Protein AF-A0A9D7XE86-F1 (afdb_monomer)

Secondary structure (DSSP, 8-state):
-----------------------PPP--EEEEEPSSSEEEETTEEEE-EEEEESSS-S---TTBSEEEE-SEEEEEEEEE-THHHHS-SSS--TT----EEEEEEEPTTEEEEEEEEE-TTSTT-EEEEEEEEEE--TT---

Solvent-accessible surfa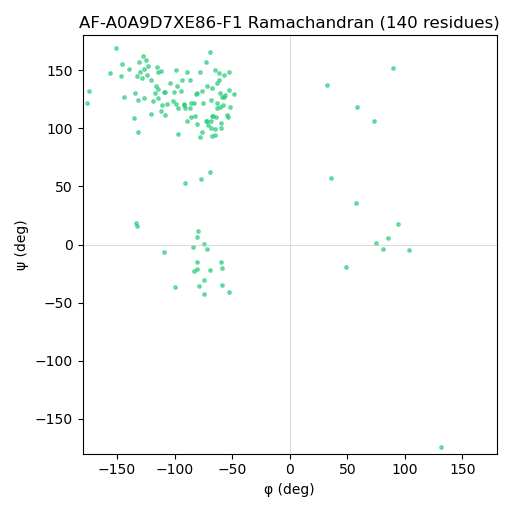ce area (backbone atoms only — not comparable to full-atom values): 8736 Å² total; per-residue (Å²): 133,90,84,84,88,81,88,85,81,83,78,80,80,79,79,77,80,70,78,77,76,75,75,72,78,70,55,40,21,36,42,25,35,46,80,58,79,65,40,81,54,98,94,39,61,29,21,29,31,28,35,32,42,76,80,71,82,46,94,40,54,83,64,37,52,59,42,76,43,68,56,43,81,46,70,40,26,33,32,50,66,46,53,68,75,72,22,75,86,81,64,58,61,89,80,68,65,62,69,41,77,38,79,42,82,41,54,56,34,26,31,36,30,29,26,28,31,67,38,92,88,37,94,87,41,65,45,76,41,78,77,45,76,43,76,51,66,86,82,74,78,127

pLDDT: mean 70.78, std 16.81, range [34.56, 94.56]

Mean predicted aligned error: 13.86 Å

Radius of gyration: 26.74 Å; Cα contacts (8 Å, |Δi|>4): 262; chains: 1; bounding box: 34×32×109 Å

Sequence (142 aa):
MKSASLLCLALCAVAVVQPAAASEPSQQAKVCSTLGKVHAQRDRQLYVVSLQSIDGKLSAHRGDSCITLSPGEHLIGMTSGTEAAAFPRRRQPQGALKEQVLKLQVEPRRTYTVAAQLDDRYEASWIPVVQRVELWDQDGAL

Foldseek 3Di:
DDDDDDDDDDDDDDPPPDPPPPPDDFQKEKEFEDPDQWDDDPHWTWGGKFKDDPPPPFPGDTRDRMGIGHAAKDKIWIFTPCQCVLPVPPPRPVPLRPIDIDIDGDGGQKYWHKTWTDDPVDRSDTHIDGPDIDGNDPPPDD

Nearest PDB structures (foldseek):
  1qwh-assembly1_A-2  TM=4.322E-01  e=1.430E+00  Homo sapiens
  1ijn-assembly1_B  TM=4.209E-01  e=1.430E+00  Homo sapiens
  3gs0-assembly1_B  TM=3.391E-01  e=8.140E-01  Homo sapiens
  4fxt-assembly9_I  TM=2.544E-01  e=2.952E-01  Bacteroides ovatus ATCC 8483
  8rkc-assembly1_D  TM=1.397E-01  e=8.683E+00  Pseudomonas phage JBD30

Structure (mmCIF, N/CA/C/O backbone):
data_AF-A0A9D7XE86-F1
#
_entry.id   AF-A0A9D7XE86-F1
#
loop_
_atom_site.group_PDB
_atom_site.id
_atom_site.type_symbol
_atom_site.label_atom_id
_atom_site.label_alt_id
_atom_site.label_comp_id
_atom_site.label_asym_id
_atom_site.label_entity_id
_atom_site.label_seq_id
_atom_site.pdbx_PDB_ins_code
_atom_site.Cartn_x
_atom_site.Cartn_y
_atom_site.Cartn_z
_atom_site.occupancy
_atom_site.B_iso_or_equiv
_atom_site.auth_seq_id
_atom_site.auth_comp_id
_atom_site.auth_asym_id
_atom_site.auth_atom_id
_atom_site.pdbx_PDB_model_num
ATOM 1 N N . MET A 1 1 ? 5.436 3.049 88.725 1.00 36.88 1 MET A N 1
ATOM 2 C CA . MET A 1 1 ? 5.812 2.006 87.738 1.00 36.88 1 MET A CA 1
ATOM 3 C C . MET A 1 1 ? 4.588 1.795 86.845 1.00 36.88 1 MET A C 1
ATOM 5 O O . MET A 1 1 ? 3.539 1.548 87.413 1.00 36.88 1 MET A O 1
ATOM 9 N N . LYS A 1 2 ? 4.598 2.315 85.599 1.00 39.91 2 LYS A N 1
ATOM 10 C CA . LYS A 1 2 ? 4.645 1.560 84.310 1.00 39.91 2 LYS A CA 1
ATOM 11 C C . LYS A 1 2 ? 3.441 0.591 84.179 1.00 39.91 2 LYS A C 1
ATOM 13 O O . LYS A 1 2 ? 3.307 -0.252 85.049 1.00 39.91 2 LYS A O 1
ATOM 18 N N . SER A 1 3 ? 2.505 0.664 83.222 1.00 41.75 3 SER A N 1
ATOM 19 C CA . SER A 1 3 ? 2.613 0.699 81.743 1.00 41.75 3 SER A CA 1
ATOM 20 C C . SER A 1 3 ? 1.196 0.941 81.150 1.00 41.75 3 SER A C 1
ATOM 22 O O . SER A 1 3 ? 0.233 0.443 81.716 1.00 41.75 3 SER A O 1
ATOM 24 N N . ALA A 1 4 ? 0.974 1.864 80.206 1.00 45.47 4 ALA A N 1
ATOM 25 C CA . ALA A 1 4 ? 1.023 1.733 78.734 1.00 45.47 4 ALA A CA 1
ATOM 26 C C . ALA A 1 4 ? -0.143 0.950 78.066 1.00 45.47 4 ALA A C 1
ATOM 28 O O . ALA A 1 4 ? -0.197 -0.270 78.133 1.00 45.47 4 ALA A O 1
ATOM 29 N N . SER A 1 5 ? -1.022 1.728 77.411 1.00 48.94 5 SER A N 1
ATOM 30 C CA . SER A 1 5 ? -1.660 1.585 76.083 1.00 48.94 5 SER A CA 1
ATOM 31 C C . SER A 1 5 ? -1.991 0.207 75.487 1.00 48.94 5 SER A C 1
ATOM 33 O O . SER A 1 5 ? -1.108 -0.626 75.340 1.00 48.94 5 SER A O 1
ATOM 35 N N . LEU A 1 6 ? -3.188 0.084 74.886 1.00 46.47 6 LEU A N 1
ATOM 36 C CA . LEU A 1 6 ? -3.348 0.118 73.415 1.00 46.47 6 LEU A CA 1
ATOM 37 C C . LEU A 1 6 ? -4.825 0.042 72.975 1.00 46.47 6 LEU A C 1
ATOM 39 O O . LEU A 1 6 ? -5.537 -0.918 73.257 1.00 46.47 6 LEU A O 1
ATOM 43 N N . LEU A 1 7 ? -5.246 1.076 72.237 1.00 50.47 7 LEU A N 1
ATOM 44 C CA . LEU A 1 7 ? -6.421 1.094 71.365 1.00 50.47 7 LEU A CA 1
ATOM 45 C C . LEU A 1 7 ? -6.275 0.028 70.264 1.00 50.47 7 LEU A C 1
ATOM 47 O O . LEU A 1 7 ? -5.282 0.036 69.540 1.00 50.47 7 LEU A O 1
ATOM 51 N N . CYS A 1 8 ? -7.300 -0.799 70.056 1.00 40.78 8 CYS A N 1
ATOM 52 C CA . CYS A 1 8 ? -7.493 -1.545 68.809 1.00 40.78 8 CYS A CA 1
ATOM 53 C C . CYS A 1 8 ? -8.479 -0.783 67.911 1.00 40.78 8 CYS A C 1
ATOM 55 O O . CYS A 1 8 ? -9.693 -0.904 68.053 1.00 40.78 8 CYS A O 1
ATOM 57 N N . LEU A 1 9 ? -7.941 0.021 66.992 1.00 48.22 9 LEU A N 1
ATOM 58 C CA . LEU A 1 9 ? -8.663 0.578 65.846 1.00 48.22 9 LEU A CA 1
ATOM 59 C C . LEU A 1 9 ? -8.736 -0.500 64.757 1.00 48.22 9 LEU A C 1
ATOM 61 O O . LEU A 1 9 ? -7.749 -0.772 64.076 1.00 48.22 9 LEU A O 1
ATOM 65 N N . ALA A 1 10 ? -9.901 -1.125 64.601 1.00 49.97 10 ALA A N 1
ATOM 66 C CA . ALA A 1 10 ? -10.179 -2.016 63.483 1.00 49.97 10 ALA A CA 1
ATOM 67 C C . ALA A 1 10 ? -10.449 -1.179 62.219 1.00 49.97 10 ALA A C 1
ATOM 69 O O . ALA A 1 10 ? -11.555 -0.681 62.011 1.00 49.97 10 ALA A O 1
ATOM 70 N N . LEU A 1 11 ? -9.422 -1.003 61.382 1.00 51.91 11 LEU A N 1
ATOM 71 C CA . LEU A 1 11 ? -9.573 -0.500 60.016 1.00 51.91 11 LEU A CA 1
ATOM 72 C C . LEU A 1 11 ? -10.315 -1.551 59.173 1.00 51.91 11 LEU A C 1
ATOM 74 O O . LEU A 1 11 ? -9.760 -2.599 58.845 1.00 51.91 11 LEU A O 1
ATOM 78 N N . CYS A 1 12 ? -11.555 -1.256 58.785 1.00 47.81 12 CYS A N 1
ATOM 79 C CA . CYS A 1 12 ? -12.228 -1.965 57.699 1.00 47.81 12 CYS A CA 1
ATOM 80 C C . CYS A 1 12 ? -11.591 -1.542 56.369 1.00 47.81 12 CYS A C 1
ATOM 82 O O . CYS A 1 12 ? -11.807 -0.428 55.892 1.00 47.81 12 CYS A O 1
ATOM 84 N N . ALA A 1 13 ? -10.791 -2.428 55.778 1.00 52.50 13 ALA A N 1
ATOM 85 C CA . ALA A 1 13 ? -10.290 -2.272 54.421 1.00 52.50 13 ALA A CA 1
ATOM 86 C C . ALA A 1 13 ? -11.458 -2.422 53.432 1.00 52.50 13 ALA A C 1
ATOM 88 O O . ALA A 1 13 ? -11.968 -3.520 53.213 1.00 52.50 13 ALA A O 1
ATOM 89 N N . VAL A 1 14 ? -11.896 -1.309 52.843 1.00 52.94 14 VAL A N 1
ATOM 90 C CA . VAL A 1 14 ? -12.811 -1.318 51.700 1.00 52.94 14 VAL A CA 1
ATOM 91 C C . VAL A 1 14 ? -12.017 -1.825 50.500 1.00 52.94 14 VAL A C 1
ATOM 93 O O . VAL A 1 14 ? -11.187 -1.109 49.941 1.00 52.94 14 VAL A O 1
ATOM 96 N N . ALA A 1 15 ? -12.238 -3.085 50.131 1.00 53.56 15 ALA A N 1
ATOM 97 C CA . ALA A 1 15 ? -11.748 -3.644 48.883 1.00 53.56 15 ALA A CA 1
ATOM 98 C C . ALA A 1 15 ? -12.437 -2.912 47.721 1.00 53.56 15 ALA A C 1
ATOM 100 O O . ALA A 1 15 ? -13.590 -3.183 47.388 1.00 53.56 15 ALA A O 1
ATOM 101 N N . VAL A 1 16 ? -11.740 -1.942 47.131 1.00 54.4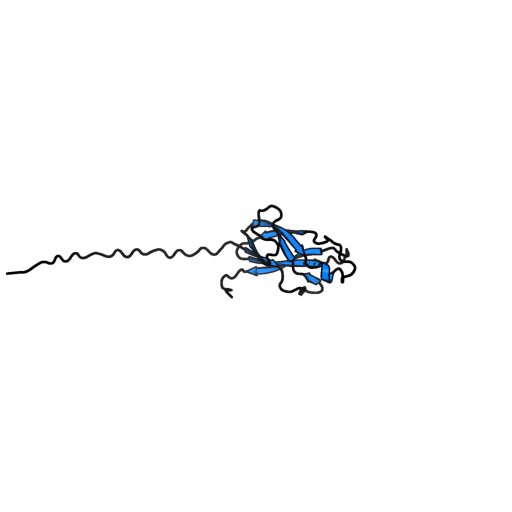4 16 VAL A N 1
ATOM 102 C CA . VAL A 1 16 ? -12.146 -1.307 45.877 1.00 54.44 16 VAL A CA 1
ATOM 103 C C . VAL A 1 16 ? -12.000 -2.359 44.784 1.00 54.44 16 VAL A C 1
ATOM 105 O O . VAL A 1 16 ? -10.897 -2.646 44.323 1.00 54.44 16 VAL A O 1
ATOM 108 N N . VAL A 1 17 ? -13.118 -2.967 44.391 1.00 55.31 17 VAL A N 1
ATOM 109 C CA . VAL A 1 17 ? -13.205 -3.780 43.178 1.00 55.31 17 VAL A CA 1
ATOM 110 C C . VAL A 1 17 ? -13.034 -2.818 42.005 1.00 55.31 17 VAL A C 1
ATOM 112 O O . VAL A 1 17 ? -13.984 -2.164 41.581 1.00 55.31 17 VAL A O 1
ATOM 115 N N . GLN A 1 18 ? -11.800 -2.661 41.528 1.00 59.38 18 GLN A N 1
ATOM 116 C CA . GLN A 1 18 ? -11.550 -1.997 40.255 1.00 59.38 18 GLN A CA 1
ATOM 117 C C . GLN A 1 18 ? -12.206 -2.850 39.163 1.00 59.38 18 GLN A C 1
ATOM 119 O O . GLN A 1 18 ? -11.866 -4.032 39.048 1.00 59.38 18 GLN A O 1
ATOM 124 N N . PRO A 1 19 ? -13.140 -2.309 38.362 1.00 52.19 19 PRO A N 1
ATOM 125 C CA . PRO A 1 19 ? -13.535 -2.990 37.146 1.00 52.19 19 PRO A CA 1
ATOM 126 C C . PRO A 1 19 ? -12.277 -3.090 36.286 1.00 52.19 19 PRO A C 1
ATOM 128 O O . PRO A 1 19 ? -11.663 -2.076 35.950 1.00 52.19 19 PRO A O 1
ATOM 131 N N . ALA A 1 20 ? -11.863 -4.321 35.988 1.00 52.25 20 ALA A N 1
ATOM 132 C CA . ALA A 1 20 ? -10.859 -4.572 34.974 1.00 52.25 20 ALA A CA 1
ATOM 133 C C . ALA A 1 20 ? -11.354 -3.880 33.702 1.00 52.25 20 ALA A C 1
ATOM 135 O O . ALA A 1 20 ? -12.380 -4.269 33.142 1.00 52.25 20 ALA A O 1
ATOM 136 N N . ALA A 1 21 ? -10.679 -2.801 33.311 1.00 49.19 21 ALA A N 1
ATOM 137 C CA . ALA A 1 21 ? -10.918 -2.149 32.042 1.00 49.19 21 ALA A CA 1
ATOM 138 C C . ALA A 1 21 ? -10.645 -3.203 30.969 1.00 49.19 21 ALA A C 1
ATOM 140 O O . ALA A 1 21 ? -9.492 -3.521 30.680 1.00 49.19 21 ALA A O 1
ATOM 141 N N . ALA A 1 22 ? -11.711 -3.806 30.447 1.00 51.94 22 ALA A N 1
ATOM 142 C CA . ALA A 1 22 ? -11.639 -4.594 29.238 1.00 51.94 22 ALA A CA 1
ATOM 143 C C . ALA A 1 22 ? -11.136 -3.627 28.168 1.00 51.94 22 ALA A C 1
ATOM 145 O O . ALA A 1 22 ? -11.858 -2.717 27.765 1.00 51.94 22 ALA A O 1
ATOM 146 N N . SER A 1 23 ? -9.863 -3.753 27.803 1.00 53.34 23 SER A N 1
ATOM 147 C CA . SER A 1 23 ? -9.270 -3.003 26.708 1.00 53.34 23 SER A CA 1
ATOM 148 C C . SER A 1 23 ? -10.132 -3.254 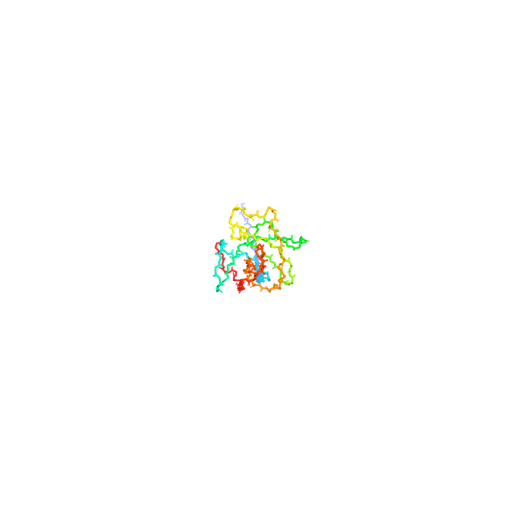25.482 1.00 53.34 23 SER A C 1
ATOM 150 O O . SER A 1 23 ? -10.213 -4.391 25.011 1.00 53.34 23 SER A O 1
ATOM 152 N N . GLU A 1 24 ? -10.831 -2.217 25.020 1.00 59.03 24 GLU A N 1
ATOM 153 C CA . GLU A 1 24 ? -11.631 -2.302 23.807 1.00 59.03 24 GLU A CA 1
ATOM 154 C C . GLU A 1 24 ? -10.739 -2.840 22.682 1.00 59.03 24 GLU A C 1
ATOM 156 O O . GLU A 1 24 ? -9.595 -2.388 22.539 1.00 59.03 24 GLU A O 1
ATOM 161 N N . PRO A 1 25 ? -11.211 -3.830 21.904 1.00 62.81 25 PRO A N 1
ATOM 162 C CA . PRO A 1 25 ? -10.418 -4.366 20.814 1.00 62.81 25 PRO A CA 1
ATOM 163 C C . PRO A 1 25 ? -10.066 -3.214 19.875 1.00 62.81 25 PRO A C 1
ATOM 165 O O . PRO A 1 25 ? -10.955 -2.473 19.447 1.00 62.81 25 PRO A O 1
ATOM 168 N N . SER A 1 26 ? -8.772 -3.052 19.577 1.00 67.12 26 SER A N 1
ATOM 169 C CA . SER A 1 26 ? -8.303 -1.960 18.723 1.00 67.12 26 SER A CA 1
ATOM 170 C C . SER A 1 26 ? -9.102 -1.962 17.424 1.00 67.12 26 SER A C 1
ATOM 172 O O . SER A 1 26 ? -9.072 -2.929 16.662 1.00 67.12 26 SER A O 1
ATOM 174 N N . GLN A 1 27 ? -9.829 -0.875 17.172 1.00 81.56 27 GLN A N 1
ATOM 175 C CA . GLN A 1 27 ? -10.584 -0.704 15.931 1.00 81.56 27 GLN A CA 1
ATOM 176 C C . GLN A 1 27 ? -9.674 -0.380 14.745 1.00 81.56 27 GLN A C 1
ATOM 178 O O . GLN A 1 27 ? -10.151 -0.187 13.634 1.00 81.56 27 GLN A O 1
ATOM 183 N N . GLN A 1 28 ? -8.367 -0.296 14.965 1.00 85.75 28 GLN A N 1
ATOM 184 C CA . GLN A 1 28 ? -7.411 0.035 13.928 1.00 85.75 28 GLN A CA 1
ATOM 185 C C . GLN A 1 28 ? -7.284 -1.098 12.901 1.00 85.75 28 GLN A C 1
ATOM 187 O O . GLN A 1 28 ? -7.691 -2.243 13.113 1.00 85.75 28 GLN A O 1
ATOM 192 N N . ALA A 1 29 ? -6.672 -0.757 11.779 1.00 87.25 29 ALA A N 1
ATOM 193 C CA . ALA A 1 29 ? -6.267 -1.678 10.738 1.00 87.25 29 ALA A CA 1
ATOM 194 C C . ALA A 1 29 ? -4.794 -1.468 10.405 1.00 87.25 29 ALA A C 1
ATOM 196 O O . ALA A 1 29 ? -4.221 -0.413 10.683 1.00 87.25 29 ALA A O 1
ATOM 197 N N . LYS A 1 30 ? -4.196 -2.457 9.752 1.00 90.06 30 LYS A N 1
ATOM 198 C CA . LYS A 1 30 ? -2.806 -2.423 9.312 1.00 90.06 30 LYS A CA 1
ATOM 199 C C . LYS A 1 30 ? -2.747 -2.482 7.793 1.00 90.06 30 LYS A C 1
ATOM 201 O O . LYS A 1 30 ? -3.435 -3.288 7.176 1.00 90.06 30 LYS A O 1
ATOM 206 N N . VAL A 1 31 ? -1.908 -1.662 7.179 1.00 88.69 31 VAL A N 1
ATOM 207 C CA . VAL A 1 31 ? -1.597 -1.744 5.748 1.00 88.69 31 VAL A CA 1
ATOM 208 C C . VAL A 1 31 ? -0.112 -2.016 5.617 1.00 88.69 31 VAL A C 1
ATOM 210 O O . VAL A 1 31 ? 0.691 -1.257 6.143 1.00 88.69 31 VAL A O 1
ATOM 213 N N . CYS A 1 32 ? 0.254 -3.096 4.939 1.00 89.75 32 CYS A N 1
ATOM 214 C CA . CYS A 1 32 ? 1.625 -3.561 4.788 1.00 89.75 32 CYS A CA 1
ATOM 215 C C . CYS A 1 32 ? 1.967 -3.792 3.325 1.00 89.75 32 CYS A C 1
ATOM 217 O O . CYS A 1 32 ? 1.156 -4.325 2.576 1.00 89.75 32 CYS A O 1
ATOM 219 N N . SER A 1 33 ? 3.196 -3.485 2.931 1.00 87.44 33 SER A N 1
ATOM 220 C CA . SER A 1 33 ? 3.752 -3.989 1.681 1.00 87.44 33 SER A CA 1
ATOM 221 C C . SER A 1 33 ? 3.903 -5.513 1.731 1.00 87.44 33 SER A C 1
ATOM 223 O O . SER A 1 33 ? 4.177 -6.089 2.785 1.00 87.44 33 SER A O 1
ATOM 225 N N . THR A 1 34 ? 3.794 -6.169 0.574 1.00 80.50 34 THR A N 1
ATOM 226 C CA . THR A 1 34 ? 4.183 -7.577 0.414 1.00 80.50 34 THR A CA 1
ATOM 227 C C . THR A 1 34 ? 5.613 -7.835 0.901 1.00 80.50 34 THR A C 1
ATOM 229 O O . THR A 1 34 ? 6.493 -6.973 0.793 1.00 80.50 34 THR A O 1
ATOM 232 N N . LEU A 1 35 ? 5.843 -9.046 1.419 1.00 69.38 35 LEU A N 1
ATOM 233 C CA . LEU A 1 35 ? 7.155 -9.529 1.840 1.00 69.38 35 LEU A CA 1
ATOM 234 C C . LEU A 1 35 ? 7.947 -10.035 0.623 1.00 69.38 35 LEU A C 1
ATOM 236 O O . LEU A 1 35 ? 7.465 -10.872 -0.140 1.00 69.38 35 LEU A O 1
ATOM 240 N N . GLY A 1 36 ? 9.190 -9.567 0.481 1.00 59.53 36 GLY A N 1
ATOM 241 C CA . GLY A 1 36 ? 10.134 -10.032 -0.543 1.00 59.53 36 GLY A CA 1
ATOM 242 C C . GLY A 1 36 ? 10.070 -9.266 -1.869 1.00 59.53 36 GLY A C 1
ATOM 243 O O . GLY A 1 36 ? 9.038 -8.727 -2.244 1.00 59.53 36 GLY A O 1
ATOM 244 N N . LYS A 1 37 ? 11.205 -9.211 -2.588 1.00 56.81 37 LYS A N 1
ATOM 245 C CA . LYS A 1 37 ? 11.401 -8.350 -3.775 1.00 56.81 37 LYS A CA 1
ATOM 246 C C . LYS A 1 37 ? 10.405 -8.608 -4.910 1.00 56.81 37 LYS A C 1
ATOM 248 O O . LYS A 1 37 ? 10.051 -7.658 -5.600 1.00 56.81 37 LYS A O 1
ATOM 253 N N . VAL A 1 38 ? 10.000 -9.865 -5.101 1.00 56.88 38 VAL A N 1
ATOM 254 C CA . VAL A 1 38 ? 9.012 -10.285 -6.101 1.00 56.88 38 VAL A CA 1
ATOM 255 C C . VAL A 1 38 ? 8.181 -11.426 -5.521 1.00 56.88 38 VAL A C 1
ATOM 257 O O . VAL A 1 38 ? 8.750 -12.423 -5.076 1.00 56.88 38 VAL A O 1
ATOM 260 N N . HIS A 1 39 ? 6.856 -11.301 -5.540 1.00 63.66 39 HIS A N 1
ATOM 261 C CA . HIS A 1 39 ? 5.928 -12.378 -5.205 1.00 63.66 39 HIS A CA 1
ATOM 262 C C . HIS A 1 39 ? 5.119 -12.756 -6.449 1.00 63.66 39 HIS A C 1
ATOM 264 O O . HIS A 1 39 ? 4.534 -11.889 -7.096 1.00 63.66 39 HIS A O 1
ATOM 270 N N . ALA A 1 40 ? 5.111 -14.038 -6.812 1.00 60.44 40 ALA A N 1
ATOM 271 C CA . ALA A 1 40 ? 4.350 -14.526 -7.957 1.00 60.44 40 ALA A CA 1
ATOM 272 C C . ALA A 1 40 ? 2.950 -14.950 -7.498 1.00 60.44 40 ALA A C 1
ATOM 274 O O . ALA A 1 40 ? 2.812 -15.883 -6.709 1.00 60.44 40 ALA 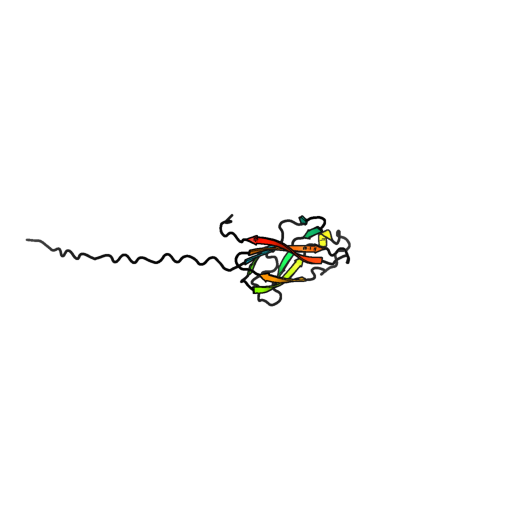A O 1
ATOM 275 N N . GLN A 1 41 ? 1.909 -14.291 -8.007 1.00 63.44 41 GLN A N 1
ATOM 276 C CA . GLN A 1 41 ? 0.519 -14.694 -7.789 1.00 63.44 41 GLN A CA 1
ATOM 277 C C . GLN A 1 41 ? -0.138 -14.977 -9.139 1.00 63.44 41 GLN A C 1
ATOM 279 O O . GLN A 1 41 ? -0.345 -14.043 -9.905 1.00 63.44 41 GLN A O 1
ATOM 284 N N . ARG A 1 42 ? -0.473 -16.251 -9.410 1.00 62.66 42 ARG A N 1
ATOM 285 C CA . ARG A 1 42 ? -1.242 -16.711 -10.592 1.00 62.66 42 ARG A CA 1
ATOM 286 C C . ARG A 1 42 ? -0.930 -15.913 -11.874 1.00 62.66 42 ARG A C 1
ATOM 288 O O . ARG A 1 42 ? -1.827 -15.301 -12.438 1.00 62.66 42 ARG A O 1
ATOM 295 N N . ASP A 1 43 ? 0.343 -15.882 -12.273 1.00 62.50 43 ASP A N 1
ATOM 296 C CA . ASP A 1 43 ? 0.859 -15.224 -13.494 1.00 62.50 43 ASP A CA 1
ATOM 297 C C . ASP A 1 43 ? 1.192 -13.725 -13.396 1.00 62.50 43 ASP A C 1
ATOM 299 O O . ASP A 1 43 ? 1.589 -13.117 -14.386 1.00 62.50 43 ASP A O 1
ATOM 303 N N . ARG A 1 44 ? 1.112 -13.115 -12.208 1.00 70.69 44 ARG A N 1
ATOM 304 C CA . ARG A 1 44 ? 1.483 -11.707 -11.988 1.00 70.69 44 ARG A CA 1
ATOM 305 C C . ARG A 1 44 ? 2.695 -11.588 -11.079 1.00 70.69 44 ARG A C 1
ATOM 307 O O . ARG A 1 44 ? 2.752 -12.219 -10.021 1.00 70.69 44 ARG A O 1
ATOM 314 N N . GLN A 1 45 ? 3.647 -10.747 -11.481 1.00 77.06 45 GLN A N 1
ATOM 315 C CA . GLN A 1 45 ? 4.769 -10.350 -10.635 1.00 77.06 45 GLN A CA 1
ATOM 316 C C . GLN A 1 45 ? 4.353 -9.155 -9.777 1.00 77.06 45 GLN A C 1
ATOM 318 O O . GLN A 1 45 ? 4.015 -8.088 -10.294 1.00 77.06 45 GLN A O 1
ATOM 323 N N . LEU A 1 46 ? 4.356 -9.361 -8.463 1.00 81.81 46 LEU A N 1
ATOM 324 C CA . LEU A 1 46 ? 4.068 -8.343 -7.463 1.00 81.81 46 LEU A CA 1
ATOM 325 C C . LEU A 1 46 ? 5.363 -7.884 -6.811 1.00 81.81 46 LEU A C 1
ATOM 327 O O . LEU A 1 46 ? 6.216 -8.705 -6.484 1.00 81.81 46 LEU A O 1
ATOM 331 N N . TYR A 1 47 ? 5.490 -6.588 -6.575 1.00 81.75 47 TYR A N 1
ATOM 332 C CA . TYR A 1 47 ? 6.704 -5.971 -6.061 1.00 81.75 47 TYR A CA 1
ATOM 333 C C . TYR A 1 47 ? 6.442 -5.198 -4.778 1.00 81.75 47 TYR A C 1
ATOM 335 O O . TYR A 1 47 ? 5.341 -4.693 -4.542 1.00 81.75 47 TYR A O 1
ATOM 343 N N . VAL A 1 48 ? 7.498 -5.084 -3.972 1.00 84.88 48 VAL A N 1
ATOM 344 C CA . VAL A 1 48 ? 7.511 -4.280 -2.747 1.00 84.88 48 VAL A CA 1
ATOM 345 C C . VAL A 1 48 ? 7.270 -2.814 -3.076 1.00 84.88 48 VAL A C 1
ATOM 347 O O . VAL A 1 48 ? 7.803 -2.266 -4.046 1.00 84.88 48 VAL A O 1
ATOM 350 N N . VAL A 1 49 ? 6.509 -2.181 -2.197 1.00 84.69 49 VAL A N 1
ATOM 351 C CA . VAL A 1 49 ? 6.169 -0.766 -2.230 1.00 84.69 49 VAL A CA 1
ATOM 352 C C . VAL A 1 49 ? 6.572 -0.123 -0.913 1.00 84.69 49 VAL A C 1
ATOM 354 O O . VAL A 1 49 ? 6.507 -0.741 0.146 1.00 84.69 49 VAL A O 1
ATOM 357 N N . SER A 1 50 ? 7.000 1.128 -0.974 1.00 85.75 50 SER A N 1
ATOM 358 C CA . SER A 1 50 ? 7.147 1.977 0.203 1.00 85.75 50 SER A CA 1
ATOM 359 C C . SER A 1 50 ? 5.917 2.856 0.328 1.00 85.75 50 SER A C 1
ATOM 361 O O . SER A 1 50 ? 5.449 3.413 -0.669 1.00 85.75 50 SER A O 1
ATOM 363 N N . LEU A 1 51 ? 5.411 2.975 1.551 1.00 86.44 51 LEU A N 1
ATOM 364 C CA . LEU A 1 51 ? 4.247 3.790 1.862 1.00 86.44 51 LEU A CA 1
ATOM 365 C C . LEU A 1 51 ? 4.688 5.234 2.127 1.00 86.44 51 LEU A C 1
ATOM 367 O O . LEU A 1 51 ? 5.756 5.476 2.694 1.00 86.44 51 LEU A O 1
ATOM 371 N N . GLN A 1 52 ? 3.891 6.193 1.664 1.00 81.94 52 GLN A N 1
ATOM 372 C CA . GLN A 1 52 ? 4.103 7.627 1.845 1.00 81.94 52 GLN A CA 1
ATOM 373 C C . GLN A 1 52 ? 2.767 8.325 2.129 1.00 81.94 52 GLN A C 1
ATOM 375 O O . GLN A 1 52 ? 1.696 7.880 1.709 1.00 81.94 52 GLN A O 1
ATOM 380 N N . SER A 1 53 ? 2.841 9.427 2.871 1.00 76.62 53 SER A N 1
ATOM 381 C CA . SER A 1 53 ? 1.699 10.299 3.146 1.00 76.62 53 SER A CA 1
ATOM 382 C C . SER A 1 53 ? 1.545 11.310 2.009 1.00 76.62 53 SER A C 1
ATOM 384 O O . SER A 1 53 ? 2.480 12.062 1.746 1.00 76.62 53 SER A O 1
ATOM 386 N N . ILE A 1 54 ? 0.385 11.339 1.345 1.00 69.25 54 ILE A N 1
ATOM 387 C CA . ILE A 1 54 ? 0.129 12.252 0.211 1.00 69.25 54 ILE A CA 1
ATOM 388 C C . ILE A 1 54 ? -0.201 13.669 0.701 1.00 69.25 54 ILE A C 1
ATOM 390 O O . ILE A 1 54 ? 0.169 14.658 0.076 1.00 69.25 54 ILE A O 1
ATOM 394 N N . ASP A 1 55 ? -0.907 13.782 1.825 1.00 67.62 55 ASP A N 1
ATOM 395 C CA . ASP A 1 55 ? -1.470 15.039 2.332 1.00 67.62 55 ASP A CA 1
ATOM 396 C C . ASP A 1 55 ? -1.194 15.265 3.827 1.00 67.62 55 ASP A C 1
ATOM 398 O O . ASP A 1 55 ? -1.840 16.090 4.474 1.00 67.62 55 ASP A O 1
ATOM 402 N N . GLY A 1 56 ? -0.248 14.513 4.394 1.00 65.00 56 GLY A N 1
ATOM 403 C CA . GLY A 1 56 ? 0.081 14.565 5.817 1.00 65.0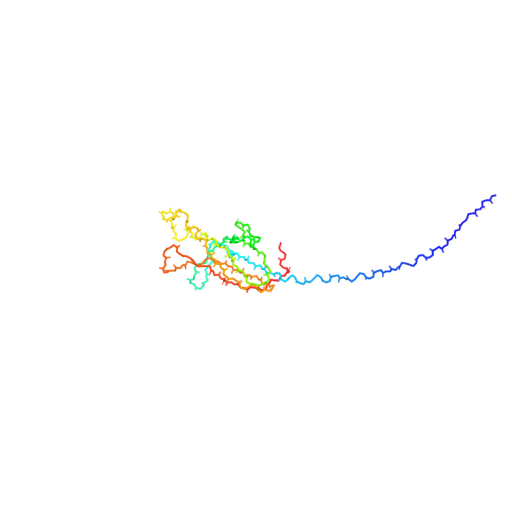0 56 GLY A CA 1
ATOM 404 C C . GLY A 1 56 ? -0.950 13.889 6.724 1.00 65.00 56 GLY A C 1
ATOM 405 O O . GLY A 1 56 ? -0.754 13.882 7.937 1.00 65.00 56 GLY A O 1
ATOM 406 N N . LYS A 1 57 ? -2.025 13.295 6.181 1.00 65.56 57 LYS A N 1
ATOM 407 C CA . LYS A 1 57 ? -3.059 12.621 6.988 1.00 65.56 57 LYS A CA 1
ATOM 408 C C . LYS A 1 57 ? -2.672 11.215 7.430 1.00 65.56 57 LYS A C 1
ATOM 410 O O . LYS A 1 57 ? -3.303 10.668 8.328 1.00 65.56 57 LYS A O 1
ATOM 415 N N . LEU A 1 58 ? -1.639 10.634 6.824 1.00 68.62 58 LEU A N 1
ATOM 416 C CA . LEU A 1 58 ? -1.081 9.353 7.247 1.00 68.62 58 LEU A CA 1
ATOM 417 C C . LEU A 1 58 ? 0.187 9.593 8.065 1.00 68.62 58 LEU A C 1
ATOM 419 O O . LEU A 1 58 ? 1.091 10.301 7.614 1.00 68.62 58 LEU A O 1
ATOM 423 N N . SER A 1 59 ? 0.290 8.944 9.226 1.00 64.62 59 SER A N 1
ATOM 424 C CA . SER A 1 59 ? 1.531 8.830 10.002 1.00 64.62 59 SER A CA 1
ATOM 425 C C . SER A 1 59 ? 2.460 7.786 9.364 1.00 64.62 59 SER A C 1
ATOM 427 O O . SER A 1 59 ? 2.797 6.779 9.982 1.00 64.62 59 SER A O 1
ATOM 429 N N . ALA A 1 60 ? 2.791 7.985 8.090 1.00 65.31 60 ALA A N 1
ATOM 430 C CA . ALA A 1 60 ? 3.655 7.114 7.307 1.00 65.31 60 ALA A CA 1
ATOM 431 C C . ALA A 1 60 ? 4.955 7.861 7.012 1.00 65.31 60 ALA A C 1
ATOM 433 O O . ALA A 1 60 ? 4.940 8.874 6.304 1.00 65.31 60 ALA A O 1
ATOM 434 N N . HIS A 1 61 ? 6.077 7.378 7.538 1.00 67.62 61 HIS A N 1
ATOM 435 C CA . HIS A 1 61 ? 7.384 7.846 7.102 1.00 67.62 61 HIS A CA 1
ATOM 436 C C . HIS A 1 61 ? 7.722 7.194 5.764 1.00 67.62 61 HIS A C 1
ATOM 438 O O . HIS A 1 61 ? 7.339 6.058 5.473 1.00 67.62 61 HIS A O 1
ATOM 444 N N . ARG A 1 62 ? 8.473 7.914 4.925 1.00 64.62 62 ARG A N 1
ATOM 445 C CA . ARG A 1 62 ? 8.955 7.353 3.664 1.00 64.62 62 ARG A CA 1
ATOM 446 C C . ARG A 1 62 ? 9.790 6.105 3.953 1.00 64.62 62 ARG A C 1
ATOM 448 O O . ARG A 1 62 ? 10.845 6.202 4.570 1.00 64.62 62 ARG A O 1
ATOM 455 N N . GLY A 1 63 ? 9.352 4.968 3.417 1.00 66.25 63 GLY A N 1
ATOM 456 C CA . GLY A 1 63 ? 10.057 3.692 3.559 1.00 66.25 63 GLY A CA 1
ATOM 457 C C . GLY A 1 63 ? 9.430 2.739 4.572 1.00 66.25 63 GLY A C 1
ATOM 458 O O . GLY A 1 63 ? 9.875 1.594 4.642 1.00 66.25 63 GLY A O 1
ATOM 459 N N . ASP A 1 64 ? 8.385 3.161 5.289 1.00 76.31 64 ASP A N 1
ATOM 460 C CA . ASP A 1 64 ? 7.637 2.271 6.172 1.00 76.31 64 ASP A CA 1
ATOM 461 C C . ASP A 1 64 ? 7.064 1.096 5.366 1.00 76.31 64 ASP A C 1
ATOM 463 O O . ASP A 1 64 ? 6.397 1.268 4.339 1.00 76.31 64 ASP A O 1
ATOM 467 N N . SER A 1 65 ? 7.351 -0.121 5.834 1.00 80.69 65 SER A N 1
ATOM 468 C CA . SER A 1 65 ? 6.837 -1.359 5.243 1.00 80.69 65 SER A CA 1
ATOM 469 C C . SER A 1 65 ? 5.411 -1.662 5.693 1.00 80.69 65 SER A C 1
ATOM 471 O O . SER A 1 65 ? 4.710 -2.400 5.005 1.00 80.69 65 SER A O 1
ATOM 473 N N . CYS A 1 66 ? 4.975 -1.089 6.818 1.00 87.75 66 CYS A N 1
ATOM 474 C CA . CYS A 1 66 ? 3.620 -1.183 7.337 1.00 87.75 66 CYS A CA 1
ATOM 475 C C . CYS A 1 66 ? 3.219 0.105 8.063 1.00 87.75 66 CYS A C 1
ATOM 477 O O . CYS A 1 66 ? 4.033 0.688 8.771 1.00 87.75 66 CYS A O 1
ATOM 479 N N . ILE A 1 67 ? 1.946 0.480 7.964 1.00 88.19 67 ILE A N 1
ATOM 480 C CA . ILE A 1 67 ? 1.333 1.593 8.697 1.00 88.19 67 ILE A CA 1
ATOM 481 C C . ILE A 1 67 ? 0.035 1.139 9.358 1.00 88.19 67 ILE A C 1
ATOM 483 O O . ILE A 1 67 ? -0.603 0.182 8.911 1.00 88.19 67 ILE A O 1
ATOM 487 N N . THR A 1 68 ? -0.369 1.849 10.405 1.00 89.50 68 THR A N 1
ATOM 488 C CA . THR A 1 68 ? -1.630 1.613 11.111 1.00 89.50 68 THR A CA 1
ATOM 489 C C . THR A 1 68 ? -2.596 2.747 10.809 1.00 89.50 68 THR A C 1
ATOM 491 O O . THR A 1 68 ? -2.221 3.911 10.919 1.00 89.50 68 THR A O 1
ATOM 494 N N . LEU A 1 69 ? -3.830 2.412 10.436 1.00 87.50 69 LEU A N 1
ATOM 495 C CA . LEU A 1 69 ? -4.864 3.366 10.034 1.00 87.50 69 LEU A CA 1
ATOM 496 C C . LEU A 1 69 ? -6.146 3.160 10.840 1.00 87.50 69 LEU A C 1
ATOM 498 O O . LEU A 1 69 ? -6.458 2.048 11.272 1.00 87.50 69 LEU A O 1
ATOM 502 N N . SER A 1 70 ? -6.908 4.237 11.024 1.00 89.31 70 SER A N 1
ATOM 503 C CA . SER A 1 70 ? -8.285 4.150 11.512 1.00 89.31 70 SER A CA 1
ATOM 504 C C . SER A 1 70 ? -9.214 3.601 10.420 1.00 89.31 70 SER A C 1
ATOM 506 O O . SER A 1 70 ? -8.910 3.748 9.233 1.00 89.31 70 SER A O 1
ATOM 508 N N . PRO A 1 71 ? -10.369 3.014 10.776 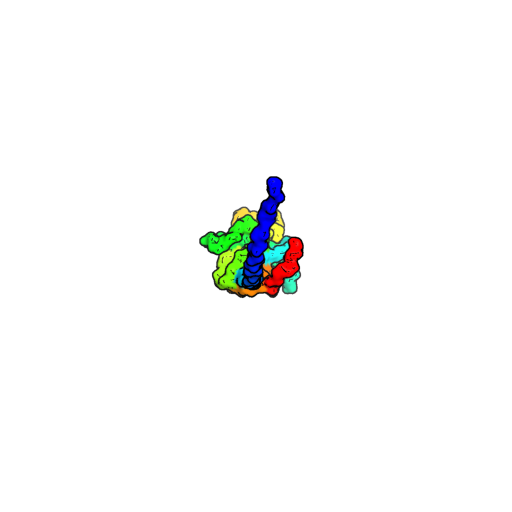1.00 90.44 71 PRO A N 1
ATOM 509 C CA . PRO A 1 71 ? -11.393 2.661 9.797 1.00 90.44 71 PRO A CA 1
ATOM 510 C C . PRO A 1 71 ? -11.854 3.877 8.987 1.00 90.44 71 PRO A C 1
ATOM 512 O O . PRO A 1 71 ? -11.927 4.985 9.522 1.00 90.44 71 PRO A O 1
ATOM 515 N N . GLY A 1 72 ? -12.185 3.666 7.713 1.00 90.75 72 GLY A N 1
ATOM 516 C CA . GLY A 1 72 ? -12.646 4.719 6.804 1.00 90.75 72 GLY A CA 1
ATOM 517 C C . GLY A 1 72 ? -11.933 4.727 5.453 1.00 90.75 72 GLY A C 1
ATOM 518 O O . GLY A 1 72 ? -11.147 3.835 5.142 1.00 90.75 72 GLY A O 1
ATOM 519 N N . GLU A 1 73 ? -12.226 5.739 4.641 1.00 92.19 73 GLU A N 1
ATOM 520 C CA . GLU A 1 73 ? -11.576 5.945 3.345 1.00 92.19 73 GLU A CA 1
ATOM 521 C C . GLU A 1 73 ? -10.216 6.625 3.512 1.00 92.19 73 GLU A C 1
ATOM 523 O O . GLU A 1 73 ? -10.108 7.676 4.146 1.00 92.19 73 GLU A O 1
ATOM 528 N N . HIS A 1 74 ? -9.186 6.058 2.882 1.00 88.88 74 HIS A N 1
ATOM 529 C CA . HIS A 1 74 ? -7.832 6.609 2.878 1.00 88.88 74 HIS A CA 1
ATOM 530 C C . HIS A 1 74 ? -7.255 6.689 1.468 1.00 88.88 74 HIS A C 1
ATOM 532 O O . HIS A 1 74 ? -7.528 5.848 0.607 1.00 88.88 74 HIS A O 1
ATOM 538 N N . LEU A 1 75 ? -6.408 7.697 1.256 1.00 90.25 75 LEU A N 1
ATOM 539 C CA . LEU A 1 75 ? -5.566 7.843 0.073 1.00 90.25 75 LEU A CA 1
ATOM 540 C C . LEU A 1 75 ? -4.122 7.560 0.479 1.00 90.25 75 LEU A C 1
ATOM 542 O O . LEU A 1 75 ? -3.528 8.331 1.227 1.00 90.25 75 LEU A O 1
ATOM 546 N N . ILE A 1 76 ? -3.569 6.451 0.001 1.00 88.62 76 ILE A N 1
ATOM 547 C CA . ILE A 1 76 ? -2.243 5.975 0.392 1.00 88.62 76 ILE A CA 1
ATOM 548 C C . ILE A 1 76 ? -1.274 6.211 -0.760 1.00 88.62 76 ILE A C 1
ATOM 550 O O . ILE A 1 76 ? -1.481 5.696 -1.861 1.00 88.62 76 ILE A O 1
ATOM 554 N N . GLY A 1 77 ? -0.221 6.986 -0.501 1.00 87.81 77 GLY A N 1
ATOM 555 C CA . GLY A 1 77 ? 0.874 7.202 -1.440 1.00 87.81 77 GLY A CA 1
ATOM 556 C C . GLY A 1 77 ? 1.783 5.990 -1.459 1.00 87.81 77 GLY A C 1
ATOM 557 O O . GLY A 1 77 ? 2.148 5.449 -0.413 1.00 87.81 77 GLY A O 1
ATOM 558 N N . MET A 1 78 ? 2.125 5.521 -2.651 1.00 86.06 78 MET A N 1
ATOM 559 C CA . MET A 1 78 ? 2.915 4.314 -2.833 1.00 86.06 78 MET A CA 1
ATOM 560 C C . MET A 1 78 ? 4.007 4.561 -3.861 1.00 86.06 78 MET A C 1
ATOM 562 O O . MET A 1 78 ? 3.747 5.014 -4.973 1.00 86.06 78 MET A O 1
ATOM 566 N N . THR A 1 79 ? 5.238 4.205 -3.513 1.00 83.19 79 THR A N 1
ATOM 567 C CA . THR A 1 79 ? 6.363 4.192 -4.452 1.00 83.19 79 THR A CA 1
ATOM 568 C C . THR A 1 79 ? 6.886 2.779 -4.594 1.00 83.19 79 THR A C 1
ATOM 570 O O . THR A 1 79 ? 7.141 2.110 -3.596 1.00 83.19 79 THR A O 1
ATOM 573 N N . SER A 1 80 ? 7.055 2.319 -5.826 1.00 78.12 80 SER A N 1
ATOM 574 C CA . SER A 1 80 ? 7.465 0.950 -6.108 1.00 78.12 80 SER A CA 1
ATOM 575 C C . SER A 1 80 ? 8.978 0.816 -6.273 1.00 78.12 80 SER A C 1
ATOM 577 O O . SER A 1 80 ? 9.612 1.641 -6.924 1.00 78.12 80 SER A O 1
ATOM 579 N N . GLY A 1 81 ? 9.547 -0.282 -5.767 1.00 69.31 81 GLY A N 1
ATOM 580 C CA . GLY A 1 81 ? 10.915 -0.710 -6.087 1.00 69.31 81 GLY A CA 1
ATOM 581 C C . GLY A 1 81 ? 11.049 -1.435 -7.437 1.00 69.31 81 GLY A C 1
ATOM 582 O O . GLY A 1 81 ? 12.088 -2.046 -7.696 1.00 69.31 81 GLY A O 1
ATOM 583 N N . THR A 1 82 ? 10.013 -1.414 -8.287 1.00 64.00 82 THR A N 1
ATOM 584 C CA . THR A 1 82 ? 9.933 -2.135 -9.577 1.00 64.00 82 THR A CA 1
ATOM 585 C C . THR A 1 82 ? 11.021 -1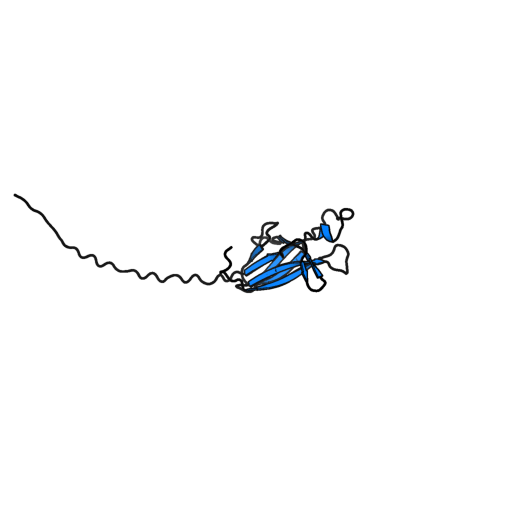.767 -10.570 1.00 64.00 82 THR A C 1
ATOM 587 O O . THR A 1 82 ? 11.267 -2.546 -11.486 1.00 64.00 82 THR A O 1
ATOM 590 N N . GLU A 1 83 ? 11.677 -0.615 -10.425 1.00 61.56 83 GLU A N 1
ATOM 591 C CA . GLU A 1 83 ? 12.639 -0.105 -11.406 1.00 61.56 83 GLU A CA 1
ATOM 592 C C . GLU A 1 83 ? 13.726 -1.129 -11.770 1.00 61.56 83 GLU A C 1
ATOM 594 O O . GLU A 1 83 ? 14.039 -1.302 -12.945 1.00 61.56 83 GLU A O 1
ATOM 599 N N . ALA A 1 84 ? 14.245 -1.875 -10.789 1.00 58.41 84 ALA A N 1
ATOM 600 C CA . ALA A 1 84 ? 15.279 -2.884 -11.026 1.00 58.41 84 ALA A CA 1
ATOM 601 C C . ALA A 1 84 ? 14.784 -4.112 -11.812 1.00 58.41 84 ALA A C 1
ATOM 603 O O . ALA A 1 84 ? 15.597 -4.827 -12.399 1.00 58.41 84 ALA A O 1
ATOM 604 N N . ALA A 1 85 ? 13.475 -4.370 -11.805 1.00 58.28 85 ALA A N 1
ATOM 605 C CA . ALA A 1 85 ? 12.856 -5.502 -12.485 1.00 58.28 85 ALA A CA 1
ATOM 606 C C . ALA A 1 85 ? 12.229 -5.117 -13.832 1.00 58.28 85 ALA A C 1
ATOM 608 O O . ALA A 1 85 ? 12.345 -5.876 -14.788 1.00 58.28 85 ALA A O 1
ATOM 609 N N . ALA A 1 86 ? 11.632 -3.925 -13.927 1.00 56.25 86 ALA A N 1
ATOM 610 C CA . ALA A 1 86 ? 11.084 -3.373 -15.164 1.00 56.25 86 ALA A CA 1
ATOM 611 C C . ALA A 1 86 ? 12.182 -2.884 -16.124 1.00 56.25 86 ALA A C 1
ATOM 613 O O . ALA A 1 86 ? 12.016 -2.942 -17.339 1.00 56.25 86 ALA A O 1
ATOM 614 N N . PHE A 1 87 ? 13.323 -2.428 -15.590 1.00 53.84 87 PHE A N 1
ATOM 615 C CA . PHE A 1 87 ? 14.440 -1.914 -16.377 1.00 53.84 87 PHE A CA 1
ATOM 616 C C . PHE A 1 87 ? 15.771 -2.526 -15.928 1.00 53.84 87 PHE A C 1
ATOM 618 O O . PHE A 1 87 ? 16.408 -2.024 -14.998 1.00 53.84 87 PHE A O 1
ATOM 625 N N . PRO A 1 88 ? 16.271 -3.575 -16.603 1.00 56.44 88 PRO A N 1
ATOM 626 C CA . PRO A 1 88 ? 17.562 -4.166 -16.266 1.00 56.44 88 PRO A CA 1
ATOM 627 C C . PRO A 1 88 ? 18.711 -3.173 -16.526 1.00 56.44 88 PRO A C 1
ATOM 629 O O . PRO A 1 88 ? 19.205 -3.065 -17.644 1.00 56.44 88 PRO A O 1
ATOM 632 N N . ARG A 1 89 ? 19.116 -2.438 -15.476 1.00 53.88 89 ARG A N 1
ATOM 633 C CA . ARG A 1 89 ? 20.318 -1.591 -15.246 1.00 53.88 89 ARG A CA 1
ATOM 634 C C . ARG A 1 89 ? 20.752 -0.552 -16.301 1.00 53.88 89 ARG A C 1
ATOM 636 O O . ARG A 1 89 ? 21.493 0.353 -15.945 1.00 53.88 89 ARG A O 1
ATOM 643 N N . ARG A 1 90 ? 20.337 -0.634 -17.569 1.00 52.97 90 ARG A N 1
ATOM 644 C CA . ARG A 1 90 ? 20.770 0.256 -18.669 1.00 52.97 90 ARG A CA 1
ATOM 645 C C . ARG A 1 90 ? 19.691 1.226 -19.155 1.00 52.97 90 ARG A C 1
ATOM 647 O O . ARG A 1 90 ? 19.985 2.069 -19.992 1.00 52.97 90 ARG A O 1
ATOM 654 N N . ARG A 1 91 ? 18.455 1.101 -18.661 1.00 54.31 91 ARG A N 1
ATOM 655 C CA . ARG A 1 91 ? 17.301 1.930 -19.062 1.00 54.31 91 ARG A CA 1
ATOM 656 C C . ARG A 1 91 ? 16.488 2.447 -17.878 1.00 54.31 91 ARG A C 1
ATOM 658 O O . ARG A 1 91 ? 15.335 2.805 -18.060 1.00 54.31 91 ARG A O 1
ATOM 665 N N . GLN A 1 92 ? 17.057 2.446 -16.673 1.00 55.06 92 GLN A N 1
ATOM 666 C CA . GLN A 1 92 ? 16.363 2.954 -15.493 1.00 55.06 92 GLN A CA 1
ATOM 667 C C . GLN A 1 92 ? 16.168 4.467 -15.677 1.00 55.06 92 GLN A C 1
ATOM 669 O O . GLN A 1 92 ? 17.167 5.194 -15.704 1.00 55.06 92 GLN A O 1
ATOM 674 N N . PRO A 1 93 ? 14.935 4.960 -15.880 1.00 49.00 93 PRO A N 1
ATOM 675 C CA . PRO A 1 93 ? 14.722 6.385 -16.034 1.00 49.00 93 PRO A CA 1
ATOM 676 C C . PRO A 1 93 ? 15.020 7.031 -14.680 1.00 49.00 93 PRO A C 1
ATOM 678 O O . PRO A 1 93 ? 14.465 6.633 -13.657 1.00 49.00 93 PRO A O 1
ATOM 681 N N . GLN A 1 94 ? 15.937 7.998 -14.653 1.00 49.59 94 GLN A N 1
ATOM 682 C CA . GLN A 1 94 ? 16.243 8.731 -13.429 1.00 49.59 94 GLN A CA 1
ATOM 683 C C . GLN A 1 94 ? 14.981 9.495 -12.996 1.00 49.59 94 GLN A C 1
ATOM 685 O O . GLN A 1 94 ? 14.479 10.329 -13.746 1.00 49.59 94 GLN A O 1
ATOM 690 N N . GLY A 1 95 ? 14.442 9.174 -11.814 1.00 49.97 95 GLY A N 1
ATOM 691 C CA . GLY A 1 95 ? 13.212 9.781 -11.285 1.00 49.97 95 GLY A CA 1
ATOM 692 C C . GLY A 1 95 ? 11.911 9.017 -11.575 1.00 49.97 95 GLY A C 1
ATOM 693 O O . GLY A 1 95 ? 10.837 9.601 -11.452 1.00 49.97 95 GLY A O 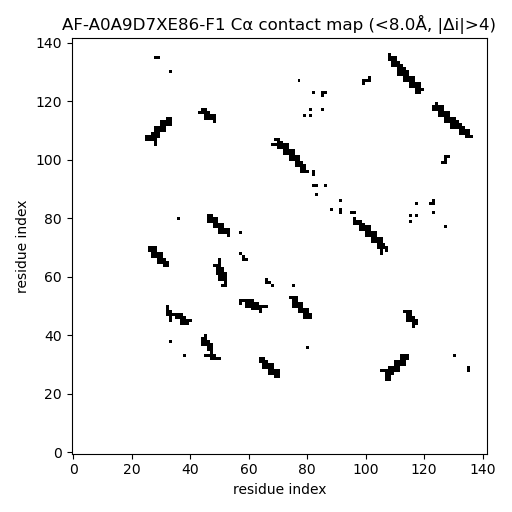1
ATOM 694 N N . ALA A 1 96 ? 11.975 7.733 -11.952 1.00 51.19 96 ALA A N 1
ATOM 695 C CA . ALA A 1 96 ? 10.807 6.914 -12.307 1.00 51.19 96 ALA A CA 1
ATOM 696 C C . ALA A 1 96 ? 10.010 6.333 -11.126 1.00 51.19 96 ALA A C 1
ATOM 698 O O . ALA A 1 96 ? 9.038 5.607 -11.356 1.00 51.19 96 ALA A O 1
ATOM 699 N N . LEU A 1 97 ? 10.335 6.707 -9.885 1.00 59.09 97 LEU A N 1
ATOM 700 C CA . LEU A 1 97 ? 9.491 6.480 -8.712 1.00 59.09 97 LEU A CA 1
ATOM 701 C C . LEU A 1 97 ? 8.243 7.370 -8.802 1.00 59.09 97 LEU A C 1
ATOM 703 O O . LEU A 1 97 ? 8.039 8.266 -7.987 1.00 59.09 97 LEU A O 1
ATOM 707 N N . LYS A 1 98 ? 7.412 7.157 -9.828 1.00 69.50 98 LYS A N 1
ATOM 708 C CA . LYS A 1 98 ? 6.099 7.777 -9.919 1.00 69.50 98 LYS A CA 1
ATOM 709 C C . LYS A 1 98 ? 5.292 7.243 -8.754 1.00 69.50 98 LYS A C 1
ATOM 711 O O . LYS A 1 98 ? 4.970 6.055 -8.706 1.00 69.50 98 LYS A O 1
ATOM 716 N N . GLU A 1 99 ? 5.038 8.130 -7.808 1.00 79.69 99 GLU A N 1
ATOM 717 C CA . GLU A 1 99 ? 4.098 7.883 -6.737 1.00 79.69 99 GLU A CA 1
ATOM 718 C C . GLU A 1 99 ? 2.740 7.535 -7.351 1.00 79.69 99 GLU A C 1
ATOM 720 O O . GLU A 1 99 ? 2.250 8.228 -8.245 1.00 79.69 99 GLU A O 1
ATOM 725 N N . GLN A 1 100 ? 2.164 6.427 -6.900 1.00 85.88 100 GLN A N 1
ATOM 726 C CA . GLN A 1 100 ? 0.805 6.031 -7.235 1.00 85.88 100 GLN A CA 1
ATOM 727 C C . GLN A 1 100 ? -0.059 6.121 -5.993 1.00 85.88 100 GLN A C 1
ATOM 729 O O . GLN A 1 100 ? 0.403 5.894 -4.875 1.00 85.88 100 GLN A O 1
ATOM 734 N N . VAL A 1 101 ? -1.334 6.420 -6.209 1.00 89.19 101 VAL A N 1
ATOM 735 C CA . VAL A 1 101 ? -2.311 6.547 -5.133 1.00 89.19 101 VAL A CA 1
ATOM 736 C C . VAL A 1 101 ? -3.158 5.287 -5.070 1.00 89.19 101 VAL A C 1
ATOM 738 O O . VAL A 1 101 ? -3.829 4.937 -6.041 1.00 89.19 101 VAL A O 1
ATOM 741 N N . LEU A 1 102 ? -3.183 4.640 -3.908 1.00 91.12 102 LEU A N 1
ATOM 742 C CA . LEU A 1 102 ? -4.160 3.609 -3.589 1.00 91.12 102 LEU A CA 1
ATOM 743 C C . LEU A 1 102 ? -5.298 4.222 -2.778 1.00 91.12 102 LEU A C 1
ATOM 745 O O . LEU A 1 102 ? -5.096 4.687 -1.657 1.00 91.12 102 LEU A O 1
ATOM 749 N N . LYS A 1 103 ? -6.507 4.188 -3.338 1.00 93.12 103 LYS A N 1
ATOM 750 C CA . LYS A 1 103 ? -7.730 4.467 -2.583 1.00 93.12 103 LYS A CA 1
ATOM 751 C C . LYS A 1 103 ? -8.144 3.194 -1.862 1.00 93.12 103 LYS A C 1
ATOM 753 O O . LYS A 1 103 ? -8.358 2.177 -2.521 1.00 93.12 103 LYS A O 1
ATOM 758 N N . LEU A 1 104 ? -8.247 3.241 -0.540 1.00 92.06 104 LEU A N 1
ATOM 759 C CA . LEU A 1 104 ? -8.566 2.069 0.266 1.00 92.06 104 LEU A CA 1
ATOM 760 C C . LEU A 1 104 ? -9.669 2.385 1.273 1.00 92.06 104 LEU A C 1
ATOM 762 O O . LEU A 1 104 ? -9.519 3.288 2.092 1.00 92.06 104 LEU A O 1
ATOM 766 N N . GLN A 1 105 ? -10.747 1.602 1.233 1.00 94.56 105 GLN A N 1
ATOM 767 C CA . GLN A 1 105 ? -11.719 1.536 2.319 1.00 94.56 105 GLN A CA 1
ATOM 768 C C . GLN A 1 105 ? -11.186 0.572 3.378 1.00 94.56 105 GLN A C 1
ATOM 770 O O . GLN A 1 105 ? -11.100 -0.637 3.152 1.00 94.56 105 GLN A O 1
ATOM 775 N N . VAL A 1 106 ? -10.809 1.122 4.523 1.00 91.69 106 VAL A N 1
ATOM 776 C CA . VAL A 1 106 ? -10.231 0.388 5.640 1.00 91.69 106 VAL A CA 1
ATOM 777 C C . VAL A 1 106 ? -11.339 -0.049 6.593 1.00 91.69 106 VAL A C 1
ATOM 779 O O . VAL A 1 106 ? -12.063 0.774 7.157 1.00 91.69 106 VAL A O 1
ATOM 782 N N . GLU A 1 107 ? -11.461 -1.357 6.780 1.00 92.81 107 GLU A N 1
ATOM 783 C CA . GLU A 1 107 ? -12.313 -1.982 7.788 1.00 92.81 107 GLU A CA 1
ATOM 784 C C . GLU A 1 107 ? -11.543 -2.169 9.103 1.00 92.81 107 GLU A C 1
ATOM 786 O O . GLU A 1 107 ? -10.333 -2.424 9.080 1.00 92.81 107 GLU A O 1
ATOM 791 N N . PRO A 1 108 ? -12.227 -2.098 10.258 1.00 91.69 108 PRO A N 1
ATOM 792 C CA . PRO A 1 108 ? -11.593 -2.358 11.542 1.00 91.69 108 PRO A CA 1
ATOM 793 C C . PRO A 1 108 ? -11.049 -3.787 11.612 1.00 91.69 108 PRO A C 1
ATOM 795 O O . PRO A 1 108 ? -11.644 -4.722 11.073 1.00 91.69 108 PRO A O 1
ATOM 798 N N . ARG A 1 109 ? -9.938 -3.965 12.337 1.00 90.00 109 ARG A N 1
ATOM 799 C CA . ARG A 1 109 ? -9.317 -5.275 12.596 1.00 90.00 109 ARG A CA 1
ATOM 800 C C . ARG A 1 109 ? -8.952 -6.040 11.322 1.00 90.00 109 ARG A C 1
ATOM 802 O O . ARG A 1 109 ? -9.050 -7.267 11.276 1.00 90.00 109 ARG A O 1
ATOM 809 N N . ARG A 1 110 ? -8.516 -5.329 10.282 1.00 92.19 110 ARG A N 1
ATOM 810 C CA . ARG A 1 110 ? -7.986 -5.930 9.053 1.00 92.19 110 ARG A CA 1
ATOM 811 C C . ARG A 1 110 ? -6.511 -5.626 8.863 1.00 92.19 110 ARG A C 1
ATOM 813 O O . ARG A 1 110 ? -6.041 -4.546 9.210 1.00 92.19 110 ARG A O 1
ATOM 820 N N . THR A 1 111 ? -5.811 -6.566 8.245 1.00 92.06 111 THR A N 1
ATOM 821 C CA . THR A 1 111 ? -4.484 -6.357 7.671 1.00 92.06 111 THR A CA 1
ATOM 822 C C . THR A 1 111 ? -4.587 -6.427 6.155 1.00 92.06 111 THR A C 1
ATOM 824 O O . THR A 1 111 ? -4.969 -7.455 5.600 1.00 92.06 111 THR A O 1
ATOM 827 N N . TYR A 1 112 ? -4.225 -5.344 5.479 1.00 92.50 112 TYR A N 1
ATOM 828 C CA . TYR A 1 112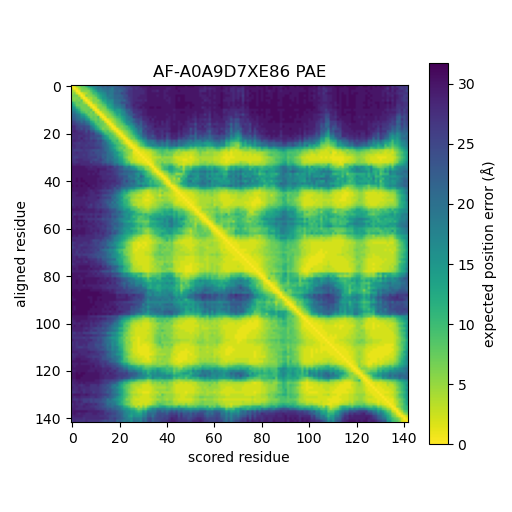 ? -4.160 -5.250 4.027 1.00 92.50 112 TYR A CA 1
ATOM 829 C C . TYR A 1 112 ? -2.714 -5.445 3.583 1.00 92.50 112 TYR A C 1
ATOM 831 O O . TYR A 1 112 ? -1.838 -4.677 3.968 1.00 92.50 112 TYR A O 1
ATOM 839 N N . THR A 1 113 ? -2.455 -6.457 2.759 1.00 92.44 113 THR A N 1
ATOM 840 C CA . THR A 1 113 ? -1.178 -6.595 2.051 1.00 92.44 113 THR A CA 1
ATOM 841 C C . THR A 1 113 ? -1.304 -5.915 0.693 1.00 92.44 113 THR A C 1
ATOM 843 O O . THR A 1 113 ? -2.158 -6.300 -0.107 1.00 92.44 113 THR A O 1
ATOM 846 N N . VAL A 1 114 ? -0.464 -4.922 0.427 1.00 91.38 114 VAL A N 1
ATOM 847 C CA . VAL A 1 114 ? -0.439 -4.149 -0.815 1.00 91.38 114 VAL A CA 1
ATOM 848 C C . VAL A 1 114 ? 0.862 -4.376 -1.574 1.00 91.38 114 VAL A C 1
ATOM 850 O O . VAL A 1 114 ? 1.899 -4.696 -0.993 1.00 91.38 114 VAL A O 1
ATOM 853 N N . ALA A 1 115 ? 0.811 -4.220 -2.889 1.00 89.31 115 ALA A N 1
ATOM 854 C CA . ALA A 1 115 ? 1.965 -4.398 -3.755 1.00 89.31 115 ALA A CA 1
ATOM 855 C C . ALA A 1 115 ? 1.854 -3.516 -5.000 1.00 89.31 115 ALA A C 1
ATOM 857 O O . ALA A 1 115 ? 0.799 -2.952 -5.295 1.00 89.31 115 ALA A O 1
ATOM 858 N N . ALA A 1 116 ? 2.950 -3.430 -5.745 1.00 87.19 116 ALA A N 1
ATOM 859 C CA . ALA A 1 116 ? 2.950 -2.921 -7.105 1.00 87.19 116 ALA A CA 1
ATOM 860 C C . ALA A 1 116 ? 2.838 -4.090 -8.081 1.00 87.19 116 ALA A C 1
ATOM 862 O O . ALA A 1 116 ? 3.587 -5.059 -7.972 1.00 87.19 116 ALA A O 1
ATOM 863 N N . GLN A 1 117 ? 1.940 -3.986 -9.052 1.00 84.00 117 GLN A N 1
ATOM 864 C CA . GLN A 1 117 ? 1.876 -4.896 -10.190 1.00 84.00 117 GLN A CA 1
ATOM 865 C C . GLN A 1 117 ? 2.331 -4.138 -11.438 1.00 84.00 117 GLN A C 1
ATOM 867 O O . GLN A 1 117 ? 1.845 -3.033 -11.678 1.00 84.00 117 GLN A O 1
ATOM 872 N N . LEU A 1 118 ? 3.243 -4.711 -12.228 1.00 79.12 118 LEU A N 1
ATOM 873 C CA . LEU A 1 118 ? 3.583 -4.134 -13.531 1.00 79.12 118 LEU A CA 1
ATOM 874 C C . LEU A 1 118 ? 2.361 -4.153 -14.452 1.00 79.12 118 LEU A C 1
ATOM 876 O O . LEU A 1 118 ? 1.584 -5.109 -14.460 1.00 79.12 118 LEU A O 1
ATOM 880 N N . ASP A 1 119 ? 2.187 -3.067 -15.194 1.00 73.88 119 ASP A N 1
ATOM 881 C CA . ASP A 1 119 ? 1.177 -2.981 -16.236 1.00 73.88 119 ASP A CA 1
ATOM 882 C C . ASP A 1 119 ? 1.787 -3.478 -17.547 1.00 73.88 119 ASP A C 1
ATOM 884 O O . ASP A 1 119 ? 2.593 -2.792 -18.174 1.00 73.88 119 ASP A O 1
ATOM 888 N N . ASP A 1 120 ? 1.389 -4.679 -17.965 1.00 66.44 120 ASP A N 1
ATOM 889 C CA . ASP A 1 120 ? 1.906 -5.342 -19.167 1.00 66.44 120 ASP A CA 1
ATOM 890 C C . ASP A 1 120 ? 1.662 -4.536 -20.458 1.00 66.44 120 ASP A C 1
ATOM 892 O O . ASP A 1 120 ? 2.262 -4.821 -21.494 1.00 66.44 120 ASP A O 1
ATOM 896 N N . ARG A 1 121 ? 0.774 -3.529 -20.427 1.00 59.38 121 ARG A N 1
ATOM 897 C CA . ARG A 1 121 ? 0.453 -2.684 -21.589 1.00 59.38 121 ARG A CA 1
ATOM 898 C C . ARG A 1 121 ? 1.438 -1.543 -21.805 1.00 59.38 121 ARG A C 1
ATOM 900 O O . ARG A 1 121 ? 1.521 -1.029 -22.919 1.00 59.38 121 ARG A O 1
ATOM 907 N N . TYR A 1 122 ? 2.156 -1.133 -20.764 1.00 58.34 122 TYR A N 1
ATOM 908 C CA . TYR A 1 122 ? 3.054 0.011 -20.812 1.00 58.34 122 TYR A CA 1
ATOM 909 C C . TYR A 1 122 ? 4.369 -0.348 -20.128 1.00 58.34 122 TYR A C 1
ATOM 911 O O . TYR A 1 122 ? 4.443 -0.437 -18.902 1.00 58.34 122 TYR A O 1
ATOM 919 N N . GLU A 1 123 ? 5.433 -0.493 -20.925 1.00 56.69 123 GLU A N 1
ATOM 920 C CA . GLU A 1 123 ? 6.797 -0.543 -20.398 1.00 56.69 123 GLU A CA 1
ATOM 921 C C . GLU A 1 123 ? 6.979 0.629 -19.416 1.00 56.69 123 GLU A C 1
ATOM 923 O O . GLU A 1 123 ? 6.637 1.766 -19.747 1.00 56.69 123 GLU A O 1
ATOM 928 N N . ALA A 1 124 ? 7.485 0.351 -18.207 1.00 62.22 124 ALA A N 1
ATOM 929 C CA . ALA A 1 124 ? 7.666 1.304 -17.097 1.00 62.22 124 ALA A CA 1
ATOM 930 C C . ALA A 1 124 ? 6.456 1.643 -16.213 1.00 62.22 124 ALA A C 1
ATOM 932 O O . ALA A 1 124 ? 6.629 2.419 -15.269 1.00 62.22 124 ALA A O 1
ATOM 933 N N . SER A 1 125 ? 5.254 1.140 -16.493 1.00 73.50 125 SER A N 1
ATOM 934 C CA . SER A 1 125 ? 4.071 1.472 -15.693 1.00 73.50 125 SER A CA 1
ATOM 935 C C . SER A 1 125 ? 3.752 0.382 -14.673 1.00 73.50 125 SER A C 1
ATOM 937 O O . SER A 1 125 ? 4.042 -0.799 -14.866 1.00 73.50 125 SER A O 1
ATOM 939 N N . TRP A 1 126 ? 3.163 0.788 -13.554 1.00 81.44 126 TRP A N 1
ATOM 940 C CA . TRP A 1 126 ? 2.697 -0.116 -12.514 1.00 81.44 126 TRP A CA 1
ATOM 941 C C . TRP A 1 126 ? 1.433 0.440 -11.870 1.00 81.44 126 TRP A C 1
ATOM 943 O O . TRP A 1 126 ? 1.205 1.651 -11.862 1.00 81.44 126 TRP A O 1
ATOM 953 N N . ILE A 1 127 ? 0.631 -0.458 -11.309 1.00 86.31 127 ILE A N 1
ATOM 954 C CA . ILE A 1 127 ? -0.587 -0.121 -10.578 1.00 86.31 127 ILE A CA 1
ATOM 955 C C . ILE A 1 127 ? -0.501 -0.629 -9.135 1.00 86.31 127 ILE A C 1
ATOM 957 O O . ILE A 1 127 ? 0.041 -1.717 -8.896 1.00 86.31 127 ILE A O 1
ATOM 961 N N . PRO A 1 128 ? -1.010 0.135 -8.154 1.00 89.12 128 PRO A N 1
ATOM 962 C CA . PRO A 1 128 ? -1.125 -0.348 -6.791 1.00 89.12 128 PRO A CA 1
ATOM 963 C C . PRO A 1 128 ? -2.239 -1.391 -6.713 1.00 89.12 128 PRO A C 1
ATOM 965 O O . PRO A 1 128 ? -3.325 -1.206 -7.263 1.00 89.12 128 PRO A O 1
ATOM 968 N N . VAL A 1 129 ? -1.981 -2.488 -6.008 1.00 89.62 129 VAL A N 1
ATOM 969 C CA . VAL A 1 129 ? -2.957 -3.564 -5.815 1.00 89.62 129 VAL A CA 1
ATOM 970 C C . VAL A 1 129 ? -3.026 -3.978 -4.354 1.00 89.62 129 VAL A C 1
ATOM 972 O O . VAL A 1 129 ? -2.014 -4.016 -3.655 1.00 89.62 129 VAL A O 1
ATOM 975 N N . VAL A 1 130 ? -4.228 -4.334 -3.904 1.00 92.44 130 VAL A N 1
ATOM 976 C CA . VAL A 1 130 ? -4.424 -5.077 -2.657 1.00 92.44 130 VAL A CA 1
ATOM 977 C C . VAL A 1 130 ? -4.285 -6.556 -2.995 1.00 92.44 130 VAL A C 1
ATOM 979 O O . VAL A 1 130 ? -5.128 -7.130 -3.677 1.00 92.44 130 VAL A O 1
ATOM 982 N N . GLN A 1 131 ? -3.198 -7.167 -2.541 1.00 89.62 131 GLN A N 1
ATOM 983 C CA . GLN A 1 131 ? -2.907 -8.579 -2.771 1.00 89.62 131 GLN A CA 1
ATOM 984 C C . GLN A 1 131 ? -3.791 -9.480 -1.904 1.00 89.62 131 GLN A C 1
ATOM 986 O O . GLN A 1 131 ? -4.260 -10.526 -2.352 1.00 89.62 131 GLN A O 1
ATOM 991 N N . ARG A 1 132 ? -3.964 -9.101 -0.635 1.00 89.31 132 ARG A N 1
ATOM 992 C CA . ARG A 1 132 ? -4.605 -9.937 0.380 1.00 89.31 132 ARG A CA 1
ATOM 993 C C . ARG A 1 132 ? -5.173 -9.082 1.506 1.00 89.31 132 ARG A C 1
ATOM 995 O O . ARG A 1 132 ? -4.587 -8.059 1.855 1.00 89.31 132 ARG A O 1
ATOM 1002 N N . VAL A 1 133 ? -6.278 -9.538 2.086 1.00 91.38 133 VAL A N 1
ATOM 1003 C CA . VAL A 1 133 ? -6.891 -8.957 3.284 1.00 91.38 133 VAL A CA 1
ATOM 1004 C C . VAL A 1 133 ? -7.076 -10.066 4.310 1.00 91.38 133 VAL A C 1
ATOM 1006 O O . VAL A 1 133 ? -7.666 -11.100 4.003 1.00 91.38 133 VAL A O 1
ATOM 1009 N N . GLU A 1 134 ? -6.560 -9.861 5.514 1.00 91.25 134 GLU A N 1
ATOM 1010 C CA . GLU A 1 134 ? -6.613 -10.819 6.621 1.00 91.25 134 GLU A CA 1
ATOM 1011 C C . GLU A 1 134 ? -7.242 -10.167 7.849 1.00 91.25 134 GLU A C 1
ATOM 1013 O O . GLU A 1 134 ? -7.277 -8.941 7.965 1.00 91.25 134 GLU A O 1
ATOM 1018 N N . LEU A 1 135 ? -7.763 -10.975 8.772 1.00 89.62 135 LEU A N 1
ATOM 1019 C CA . LEU A 1 135 ? -8.102 -10.473 10.099 1.00 89.62 135 LEU A CA 1
ATOM 1020 C C . LEU A 1 135 ? -6.810 -10.100 10.824 1.00 89.62 135 LEU A C 1
ATOM 1022 O O . LEU A 1 135 ? -5.829 -10.840 10.798 1.00 89.62 135 LEU A O 1
ATOM 1026 N N . TRP A 1 136 ? -6.808 -8.932 11.454 1.00 81.50 136 TRP A N 1
ATOM 1027 C CA . TRP A 1 136 ? -5.749 -8.563 12.371 1.00 81.50 136 TRP A CA 1
ATOM 1028 C C . TRP A 1 136 ? -6.001 -9.278 13.697 1.00 81.50 136 TRP A C 1
ATOM 1030 O O . TRP A 1 136 ? -6.736 -8.784 14.556 1.00 81.50 136 TRP A O 1
ATOM 1040 N N . ASP A 1 137 ? -5.403 -10.459 13.838 1.00 69.75 137 ASP A N 1
ATOM 1041 C CA . ASP A 1 137 ? -5.284 -11.107 15.137 1.00 69.75 137 ASP A CA 1
ATOM 1042 C C . ASP A 1 137 ? -4.196 -10.404 15.944 1.00 69.75 137 ASP A C 1
ATOM 1044 O O . ASP A 1 137 ? -3.044 -10.289 15.520 1.00 69.75 137 ASP A O 1
ATOM 1048 N N . GLN A 1 138 ? -4.581 -9.898 17.114 1.00 57.38 138 GLN A N 1
ATOM 1049 C CA . GLN A 1 138 ? -3.656 -9.275 18.060 1.00 57.38 138 GLN A CA 1
ATOM 1050 C C . GLN A 1 138 ? -2.745 -10.299 18.760 1.00 57.38 138 GLN A C 1
ATOM 1052 O O . GLN A 1 138 ? -1.830 -9.896 19.470 1.00 57.38 138 GLN A O 1
ATOM 1057 N N . ASP A 1 139 ? -2.934 -11.597 18.506 1.00 50.34 139 ASP A N 1
ATOM 1058 C CA . ASP A 1 139 ? -2.181 -12.689 19.138 1.00 50.34 139 ASP A CA 1
ATOM 1059 C C . ASP A 1 139 ? -0.836 -12.995 18.450 1.00 50.34 139 ASP A C 1
ATOM 1061 O O . ASP A 1 139 ? -0.066 -13.838 18.904 1.00 50.34 139 ASP A O 1
ATOM 1065 N N . GLY A 1 140 ? -0.513 -12.290 17.363 1.00 43.41 140 GLY A N 1
ATOM 1066 C CA . GLY A 1 140 ? 0.757 -12.408 16.644 1.00 43.41 140 GLY A CA 1
ATOM 1067 C C . GLY A 1 140 ? 1.829 -11.435 17.133 1.00 43.41 140 GLY A C 1
ATOM 1068 O O . GLY A 1 140 ? 2.373 -10.683 16.323 1.00 43.41 140 GLY A O 1
ATOM 1069 N N . ALA A 1 141 ? 2.117 -11.414 18.435 1.00 34.56 141 ALA A N 1
ATOM 1070 C CA . ALA A 1 141 ? 3.378 -10.871 18.930 1.00 34.56 141 ALA A CA 1
ATOM 1071 C C . ALA A 1 141 ? 4.495 -11.870 18.579 1.00 34.56 141 ALA A C 1
ATOM 1073 O O . ALA A 1 141 ? 4.569 -12.950 19.164 1.00 34.56 141 ALA A O 1
ATOM 1074 N N . LEU A 1 142 ? 5.320 -11.524 17.589 1.00 35.53 142 LEU A N 1
ATOM 1075 C CA . LEU A 1 142 ? 6.667 -12.080 17.442 1.00 35.53 142 LEU A CA 1
ATOM 1076 C C . LEU A 1 142 ? 7.657 -11.144 18.129 1.00 35.53 142 LEU A C 1
ATOM 1078 O O . LEU A 1 142 ? 7.526 -9.917 17.911 1.00 35.53 142 LEU A O 1
#